Protein AF-A0A3M1JU46-F1 (afdb_monomer)

Mean predicted aligned error: 4.99 Å

Secondary structure (DSSP, 8-state):
-PEEEE-TTTTSHHHHHHHHHHTT-TTEEEE---GGG--

Solvent-accessible surface area (backbone atoms only — not comparable to full-atom values): 2577 Å² total; per-residue (Å²): 131,59,49,78,44,73,62,86,59,43,89,40,74,67,29,44,52,52,47,64,71,53,56,92,42,87,59,50,41,80,53,80,80,61,76,89,72,68,126

Nearest PDB structures (foldseek):
  1e6u-assembly1_A-2  TM=8.783E-01  e=1.737E-01  Escherichia coli
  1e7q-assembly1_A-2  TM=8.654E-01  e=5.545E-01  Escher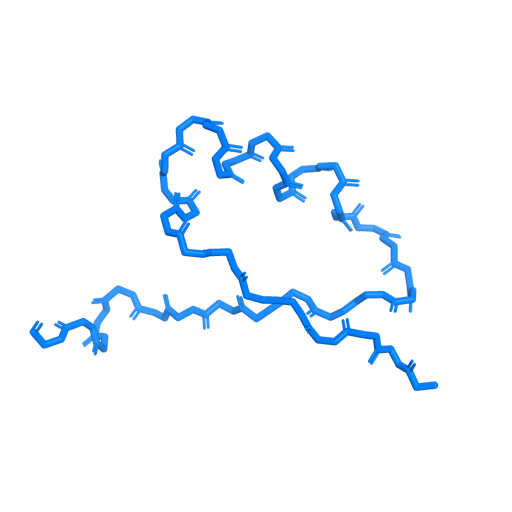ichia coli
  8k5u-assembly2_B  TM=6.089E-01  e=3.162E+00  Ramlibacter sp.

Structure (mmCIF, N/CA/C/O backbone):
data_AF-A0A3M1JU46-F1
#
_entry.id   AF-A0A3M1JU46-F1
#
loop_
_atom_site.group_PDB
_atom_site.id
_atom_site.type_symbol
_atom_site.label_atom_id
_atom_site.label_alt_id
_atom_site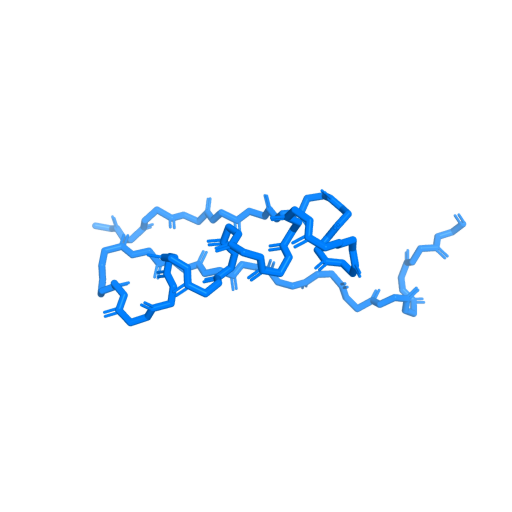.label_comp_id
_atom_site.label_asym_id
_atom_site.label_entity_id
_atom_site.label_seq_id
_atom_site.pdbx_PDB_ins_code
_atom_site.Cartn_x
_atom_site.Cartn_y
_atom_site.Cartn_z
_atom_site.occupancy
_atom_site.B_iso_or_equiv
_atom_site.auth_seq_id
_atom_site.auth_comp_id
_atom_site.auth_asym_id
_atom_site.auth_atom_id
_atom_site.pdbx_PDB_model_num
ATOM 1 N N . MET A 1 1 ? -15.722 5.572 6.600 1.00 81.94 1 MET A N 1
ATOM 2 C CA . MET A 1 1 ? -15.447 4.694 5.442 1.00 81.94 1 MET A CA 1
ATOM 3 C C . MET A 1 1 ? -13.943 4.663 5.258 1.00 81.94 1 MET A C 1
ATOM 5 O O . MET A 1 1 ? -13.378 5.752 5.224 1.00 81.94 1 MET A O 1
ATOM 9 N N . PRO A 1 2 ? -13.299 3.486 5.226 1.00 87.56 2 PRO A N 1
ATOM 10 C CA . PRO A 1 2 ? -11.864 3.406 4.982 1.00 87.56 2 PRO A CA 1
ATOM 11 C C . PRO A 1 2 ? -11.539 3.855 3.552 1.00 87.56 2 PRO A C 1
ATOM 13 O O . PRO A 1 2 ? -12.322 3.621 2.627 1.00 87.56 2 PRO A O 1
ATOM 16 N N . ALA A 1 3 ? -10.408 4.531 3.374 1.00 93.06 3 ALA A N 1
ATOM 17 C CA . ALA A 1 3 ? -9.937 4.952 2.063 1.00 93.06 3 ALA A CA 1
ATOM 18 C C . ALA A 1 3 ? -9.298 3.764 1.339 1.00 93.06 3 ALA A C 1
ATOM 20 O O . ALA A 1 3 ? -8.383 3.128 1.862 1.00 93.06 3 ALA A O 1
ATOM 21 N N . LYS A 1 4 ? -9.774 3.476 0.127 1.00 92.94 4 LYS A N 1
ATOM 22 C CA . LYS A 1 4 ? -9.233 2.402 -0.708 1.00 92.94 4 LYS A CA 1
ATOM 23 C C . LYS A 1 4 ? -8.037 2.917 -1.497 1.00 92.94 4 LYS A C 1
ATOM 25 O O . LYS A 1 4 ? -8.160 3.913 -2.205 1.00 92.94 4 LYS A O 1
ATOM 30 N N . ILE A 1 5 ? -6.894 2.251 -1.374 1.00 91.88 5 ILE A N 1
ATOM 31 C CA . ILE A 1 5 ? -5.634 2.661 -2.002 1.00 91.88 5 ILE A CA 1
ATOM 32 C C . ILE A 1 5 ? -5.080 1.502 -2.819 1.00 91.88 5 ILE A C 1
ATOM 34 O O . ILE A 1 5 ? -4.916 0.403 -2.302 1.00 91.88 5 ILE A O 1
ATOM 38 N N . PHE A 1 6 ? -4.743 1.770 -4.077 1.00 92.19 6 PHE A N 1
ATOM 39 C CA . PHE A 1 6 ? -3.982 0.864 -4.931 1.00 92.19 6 PHE A CA 1
ATOM 40 C C . PHE A 1 6 ? -2.568 1.424 -5.134 1.00 92.19 6 PHE A C 1
ATOM 42 O O . PHE A 1 6 ? -2.406 2.630 -5.327 1.00 92.19 6 PHE A O 1
ATOM 49 N N . ILE A 1 7 ? -1.551 0.561 -5.078 1.00 91.00 7 ILE A N 1
ATOM 50 C CA . ILE A 1 7 ? -0.151 0.934 -5.315 1.00 91.00 7 ILE A CA 1
ATOM 51 C C . ILE A 1 7 ? 0.273 0.346 -6.661 1.00 91.00 7 ILE A C 1
ATOM 53 O O . ILE A 1 7 ? 0.613 -0.834 -6.754 1.00 91.00 7 ILE A O 1
ATOM 57 N N . ASP A 1 8 ? 0.275 1.181 -7.699 1.00 89.75 8 ASP A N 1
ATOM 58 C CA . ASP A 1 8 ? 0.850 0.798 -8.986 1.00 89.75 8 ASP A CA 1
ATOM 59 C C . ASP A 1 8 ? 2.370 0.620 -8.837 1.00 89.75 8 ASP A C 1
ATOM 61 O O . ASP A 1 8 ? 3.062 1.486 -8.298 1.00 89.75 8 ASP A O 1
ATOM 65 N N . GLY A 1 9 ? 2.884 -0.542 -9.240 1.00 87.94 9 GLY A N 1
ATOM 66 C CA . GLY A 1 9 ? 4.280 -0.918 -9.010 1.00 87.94 9 GLY A CA 1
ATOM 67 C C . GLY A 1 9 ? 4.623 -1.326 -7.567 1.00 87.94 9 GLY A C 1
ATOM 68 O O . GLY A 1 9 ? 5.761 -1.120 -7.141 1.00 87.94 9 GLY A O 1
ATOM 69 N N . GLU A 1 10 ? 3.697 -1.936 -6.809 1.00 88.62 10 GLU A N 1
ATOM 70 C CA . GLU A 1 10 ? 3.955 -2.409 -5.428 1.00 88.62 10 GLU A CA 1
ATOM 71 C C . GLU A 1 10 ? 5.175 -3.343 -5.283 1.00 88.62 10 GLU A C 1
ATOM 73 O O . GLU A 1 10 ? 5.749 -3.437 -4.199 1.00 88.62 10 GLU A O 1
ATOM 78 N N . ALA A 1 11 ? 5.568 -4.028 -6.364 1.00 87.31 11 ALA A N 1
ATOM 79 C CA . ALA A 1 11 ? 6.726 -4.920 -6.410 1.00 87.31 11 ALA A C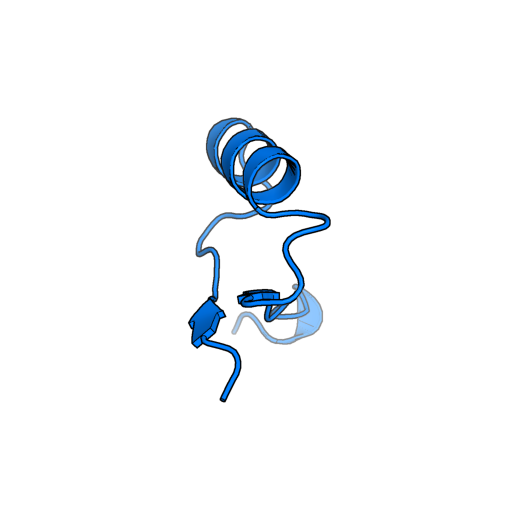A 1
ATOM 80 C C . ALA A 1 11 ? 8.071 -4.167 -6.422 1.00 87.31 11 ALA A C 1
ATOM 82 O O . ALA A 1 11 ? 9.108 -4.743 -6.093 1.00 87.31 11 ALA A O 1
ATOM 83 N N . GLY A 1 12 ? 8.072 -2.880 -6.786 1.00 92.00 12 GLY A N 1
ATOM 84 C CA . GLY A 1 12 ? 9.257 -2.030 -6.721 1.00 92.00 12 GLY A CA 1
ATOM 85 C C . GLY A 1 12 ? 9.649 -1.706 -5.279 1.00 92.00 12 GLY A C 1
ATOM 86 O O . GLY A 1 12 ? 8.814 -1.681 -4.376 1.00 92.00 12 GLY A O 1
ATOM 87 N N . THR A 1 13 ? 10.922 -1.386 -5.045 1.00 95.44 13 THR A N 1
ATOM 88 C CA . THR A 1 13 ? 11.434 -1.076 -3.696 1.00 95.44 13 THR A CA 1
ATOM 89 C C . THR A 1 13 ? 10.705 0.101 -3.045 1.00 95.44 13 THR A C 1
ATOM 91 O O . THR A 1 13 ? 10.385 0.046 -1.858 1.00 95.44 13 THR A O 1
ATOM 94 N N . THR A 1 14 ? 10.362 1.132 -3.821 1.00 94.50 14 THR A N 1
ATOM 95 C CA . THR A 1 14 ? 9.529 2.251 -3.358 1.00 94.50 14 THR A CA 1
ATOM 96 C C . THR A 1 14 ? 8.106 1.803 -3.023 1.00 94.50 14 THR A C 1
ATOM 98 O O . THR A 1 14 ? 7.574 2.190 -1.985 1.00 94.50 14 THR A O 1
ATOM 1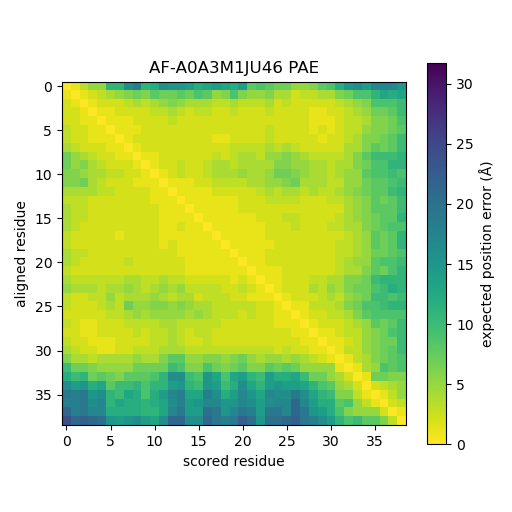01 N N . GLY A 1 15 ? 7.502 0.946 -3.852 1.00 93.19 15 GLY A N 1
ATOM 102 C CA . GLY A 1 15 ? 6.168 0.390 -3.613 1.00 93.19 15 GLY A CA 1
ATOM 103 C C . GLY A 1 15 ? 6.096 -0.408 -2.309 1.00 93.19 15 GLY A C 1
ATOM 104 O O . GLY A 1 15 ? 5.189 -0.198 -1.505 1.00 93.19 15 GLY A O 1
ATOM 105 N N . LEU A 1 16 ? 7.111 -1.232 -2.036 1.00 93.44 16 LEU A N 1
ATOM 106 C CA . LEU A 1 16 ? 7.240 -1.991 -0.789 1.00 93.44 16 LEU A CA 1
ATOM 107 C C . LEU A 1 16 ? 7.350 -1.081 0.445 1.00 93.44 16 LEU A C 1
ATOM 109 O O . LEU A 1 16 ? 6.721 -1.354 1.469 1.00 93.44 16 LEU A O 1
ATOM 113 N N . GLN A 1 17 ? 8.112 0.013 0.350 1.00 95.56 17 GLN A N 1
ATOM 114 C CA . GLN A 1 17 ? 8.236 0.997 1.432 1.00 95.56 17 GLN A CA 1
ATOM 115 C C . GLN A 1 17 ? 6.917 1.732 1.691 1.00 95.56 17 GLN A C 1
ATOM 117 O O . GLN A 1 17 ? 6.525 1.908 2.846 1.00 95.56 17 GLN A O 1
ATOM 122 N N . ILE A 1 18 ? 6.215 2.137 0.628 1.00 93.81 18 ILE A N 1
ATOM 123 C CA . ILE A 1 18 ? 4.895 2.768 0.736 1.00 93.81 18 ILE A CA 1
ATOM 124 C C . ILE A 1 18 ? 3.917 1.794 1.394 1.00 93.81 18 ILE A C 1
ATOM 126 O O . ILE A 1 18 ? 3.271 2.161 2.372 1.00 93.81 18 ILE A O 1
ATOM 130 N N . ARG A 1 19 ? 3.866 0.539 0.932 1.00 92.44 19 ARG A N 1
ATOM 131 C CA . ARG A 1 19 ? 3.013 -0.504 1.513 1.00 92.44 19 ARG A CA 1
ATOM 132 C C . ARG A 1 19 ? 3.277 -0.673 3.005 1.00 92.44 19 ARG A C 1
ATOM 134 O O . ARG A 1 19 ? 2.346 -0.551 3.790 1.00 92.44 19 ARG A O 1
ATOM 141 N N . SER A 1 20 ? 4.537 -0.861 3.396 1.00 93.56 20 SER A N 1
ATOM 142 C CA . SER A 1 20 ? 4.925 -1.038 4.802 1.00 93.56 20 SER A CA 1
ATOM 143 C C . SER A 1 20 ? 4.539 0.157 5.686 1.00 93.56 20 SER A C 1
ATOM 145 O O . SER A 1 20 ? 4.175 -0.025 6.843 1.00 93.56 20 SER A O 1
ATOM 147 N N . ARG A 1 21 ? 4.559 1.386 5.152 1.00 93.44 21 ARG A N 1
ATOM 148 C CA . ARG A 1 21 ? 4.141 2.596 5.885 1.00 93.44 21 ARG A CA 1
ATOM 149 C C . ARG A 1 21 ? 2.621 2.719 6.049 1.00 93.44 21 ARG A C 1
ATOM 151 O O . ARG A 1 21 ? 2.154 3.384 6.980 1.00 93.44 21 ARG A O 1
ATOM 158 N N . LEU A 1 22 ? 1.863 2.175 5.102 1.00 93.06 22 LEU A N 1
ATOM 159 C CA . LEU A 1 22 ? 0.400 2.220 5.101 1.00 93.06 22 LEU A CA 1
ATOM 160 C C . LEU A 1 22 ? -0.221 1.010 5.815 1.00 93.06 22 LEU A C 1
ATOM 162 O O . LEU A 1 22 ? -1.364 1.090 6.262 1.00 93.06 22 LEU A O 1
ATOM 166 N N . GLU A 1 23 ? 0.533 -0.078 5.954 1.00 89.94 23 GLU A N 1
ATOM 167 C CA . GLU A 1 23 ? 0.142 -1.287 6.671 1.00 89.94 23 GLU A CA 1
ATOM 168 C C . GLU A 1 23 ? -0.193 -0.988 8.146 1.00 89.94 23 GLU A C 1
ATOM 170 O O . GLU A 1 23 ? 0.462 -0.185 8.810 1.00 89.94 23 GLU A O 1
ATOM 175 N N . GLY A 1 24 ? -1.261 -1.606 8.660 1.00 87.94 24 GLY A N 1
ATOM 176 C CA . GLY A 1 24 ? -1.720 -1.434 10.046 1.00 87.94 24 GLY A CA 1
ATOM 177 C C . GLY A 1 24 ? -2.599 -0.204 10.315 1.00 87.94 24 GLY A C 1
ATOM 178 O O . GLY A 1 24 ? -3.102 -0.048 11.428 1.00 87.94 24 GLY A O 1
ATOM 179 N N . ARG A 1 25 ? -2.845 0.655 9.318 1.00 94.19 25 ARG A N 1
ATOM 180 C CA . ARG A 1 25 ? -3.786 1.779 9.447 1.00 94.19 25 ARG A CA 1
ATOM 181 C C . ARG A 1 25 ? -5.224 1.314 9.231 1.00 94.19 25 ARG A C 1
ATOM 183 O O . ARG A 1 25 ? -5.616 0.988 8.119 1.00 94.19 25 ARG A O 1
ATOM 190 N N . CYS A 1 26 ? -6.036 1.358 10.283 1.00 90.94 26 CYS A N 1
ATOM 191 C CA . CYS A 1 26 ? -7.455 0.975 10.258 1.00 90.94 26 CYS A CA 1
ATOM 192 C C . CYS A 1 26 ? -8.358 1.907 9.425 1.00 90.94 26 CYS A C 1
ATOM 194 O O . CYS A 1 26 ? -9.497 1.560 9.122 1.00 90.94 26 CYS A O 1
ATOM 196 N N . GLU A 1 27 ? -7.854 3.077 9.035 1.00 94.56 27 GLU A N 1
ATOM 197 C CA . GLU A 1 27 ? -8.524 4.010 8.125 1.00 94.56 27 GLU A CA 1
AT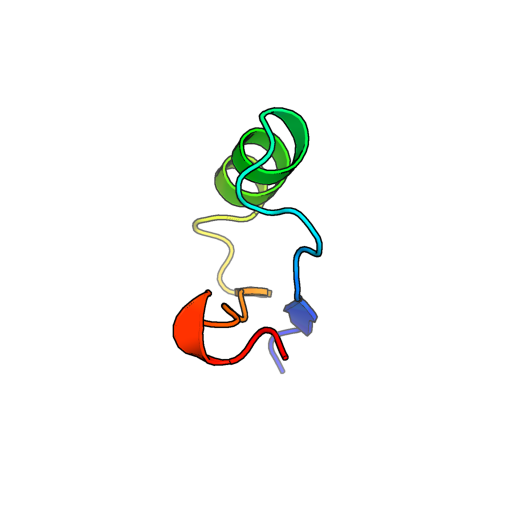OM 198 C C . GLU A 1 27 ? -8.278 3.696 6.636 1.00 94.56 27 GLU A C 1
ATOM 200 O O . GLU A 1 27 ? -8.902 4.328 5.783 1.00 94.56 27 GLU A O 1
ATOM 205 N N . LEU A 1 28 ? -7.392 2.741 6.310 1.00 94.50 28 LEU A N 1
ATOM 206 C CA . LEU A 1 28 ? -6.981 2.418 4.942 1.00 94.50 28 LEU A CA 1
ATOM 207 C C . LEU A 1 28 ? -7.305 0.966 4.568 1.00 94.50 28 LEU A C 1
ATOM 209 O O . LEU A 1 28 ? -7.138 0.046 5.362 1.00 94.50 28 LEU A O 1
ATOM 213 N N . GLU A 1 29 ? -7.705 0.765 3.317 1.00 93.06 29 GLU A N 1
ATOM 214 C CA . GLU A 1 29 ? -7.885 -0.542 2.684 1.00 93.06 29 GLU A CA 1
ATOM 215 C C . GLU A 1 29 ? -6.921 -0.625 1.491 1.00 93.06 29 GLU A C 1
ATOM 217 O O . GLU A 1 29 ? -7.108 0.061 0.484 1.00 93.06 29 GLU A O 1
ATOM 222 N N . LEU A 1 30 ? -5.854 -1.420 1.619 1.00 91.25 30 LEU A N 1
ATOM 223 C CA . LEU A 1 30 ? -4.876 -1.622 0.547 1.00 91.25 30 LEU A CA 1
ATOM 224 C C . LEU A 1 30 ? -5.409 -2.658 -0.446 1.00 91.25 30 LEU A C 1
ATOM 226 O O . LEU A 1 30 ? -5.581 -3.828 -0.108 1.00 91.25 30 LEU A O 1
ATOM 230 N N . LEU A 1 31 ? -5.665 -2.216 -1.673 1.00 90.19 31 LEU A N 1
ATOM 231 C CA . LEU A 1 31 ? -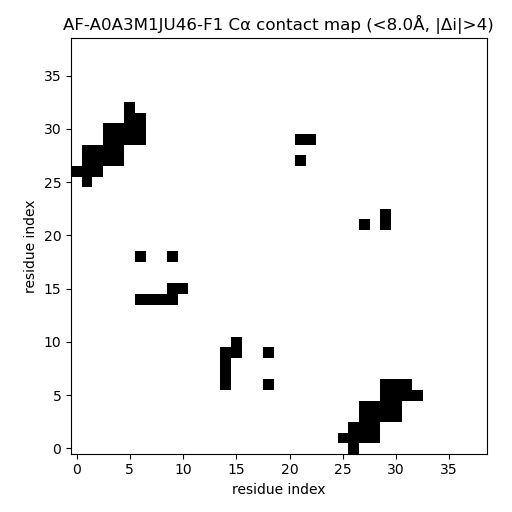6.071 -3.060 -2.786 1.00 90.19 31 LEU A CA 1
ATOM 232 C C . LEU A 1 31 ? -4.830 -3.648 -3.455 1.00 90.19 31 LEU A C 1
ATOM 234 O O . LEU A 1 31 ? -3.881 -2.924 -3.762 1.00 90.19 31 LEU A O 1
ATOM 238 N N . ARG A 1 32 ? -4.870 -4.956 -3.713 1.00 82.31 32 ARG A N 1
ATOM 239 C CA . ARG A 1 32 ? -3.847 -5.682 -4.462 1.00 82.31 32 ARG A CA 1
ATOM 240 C C . ARG A 1 32 ? -4.409 -6.062 -5.823 1.00 82.31 32 ARG A C 1
ATOM 242 O O . ARG A 1 32 ? -5.511 -6.601 -5.884 1.00 82.31 32 ARG A O 1
ATOM 249 N N . LEU A 1 33 ? -3.668 -5.785 -6.890 1.00 74.06 33 LEU A N 1
ATOM 250 C CA . LEU A 1 33 ? -3.937 -6.405 -8.185 1.00 74.06 33 LEU A CA 1
ATOM 251 C C . LEU A 1 33 ? -3.012 -7.606 -8.285 1.00 74.06 33 LEU A C 1
ATOM 253 O O . LEU A 1 33 ? -1.789 -7.453 -8.254 1.00 74.06 33 LEU A O 1
ATOM 257 N N . 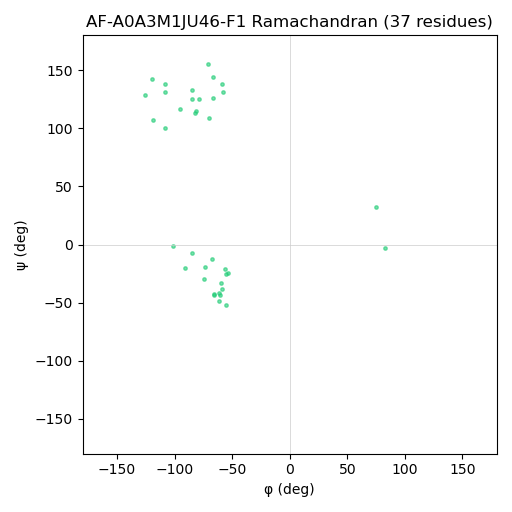GLU A 1 34 ? -3.602 -8.794 -8.355 1.00 66.19 34 GLU A N 1
ATOM 258 C CA . GLU A 1 34 ? -2.848 -10.007 -8.627 1.00 66.19 34 GLU A CA 1
ATOM 259 C C . GLU A 1 34 ? -2.127 -9.836 -9.966 1.00 66.19 34 GLU A C 1
ATOM 261 O O . GLU A 1 34 ? -2.708 -9.416 -10.967 1.00 66.19 34 GLU A O 1
ATOM 266 N N . GLU A 1 35 ? -0.833 -10.150 -9.982 1.00 63.19 35 GLU A N 1
ATOM 267 C CA . GLU A 1 35 ? 0.029 -10.036 -11.165 1.00 63.19 35 GLU A CA 1
ATOM 268 C C . GLU A 1 35 ? -0.539 -10.829 -12.359 1.00 63.19 35 GLU A C 1
ATOM 270 O O . GLU A 1 35 ? -0.355 -10.450 -13.512 1.00 63.19 35 GLU A O 1
ATOM 275 N N . SER A 1 36 ? -1.331 -11.859 -12.051 1.00 62.03 36 SER A N 1
ATOM 276 C CA . SER A 1 36 ? -2.154 -12.692 -12.932 1.00 62.03 36 SER A CA 1
ATOM 277 C C . SER A 1 36 ? -3.174 -11.932 -13.797 1.00 62.03 36 SER A C 1
ATOM 279 O O . SER A 1 36 ? -3.634 -12.478 -14.797 1.00 62.03 36 SER A O 1
ATOM 281 N N . GLU A 1 37 ? -3.561 -10.710 -13.418 1.00 58.53 37 GLU A N 1
ATOM 282 C CA . GLU A 1 37 ? -4.535 -9.879 -14.145 1.00 58.53 37 GLU A CA 1
ATOM 283 C C . GLU A 1 37 ? -3.881 -8.776 -14.995 1.00 58.53 37 GLU A C 1
ATOM 285 O O . GLU A 1 37 ? -4.580 -8.047 -15.707 1.00 58.53 37 GLU A O 1
ATOM 290 N N . ARG A 1 38 ? -2.544 -8.651 -14.972 1.00 59.31 38 ARG A N 1
ATOM 291 C CA . ARG A 1 38 ? -1.833 -7.781 -15.917 1.00 59.31 38 ARG A CA 1
ATOM 292 C C . ARG A 1 38 ? -1.898 -8.403 -17.320 1.00 59.31 38 ARG A C 1
ATOM 294 O O . ARG A 1 38 ? -1.285 -9.437 -17.568 1.00 59.31 38 ARG A O 1
ATOM 30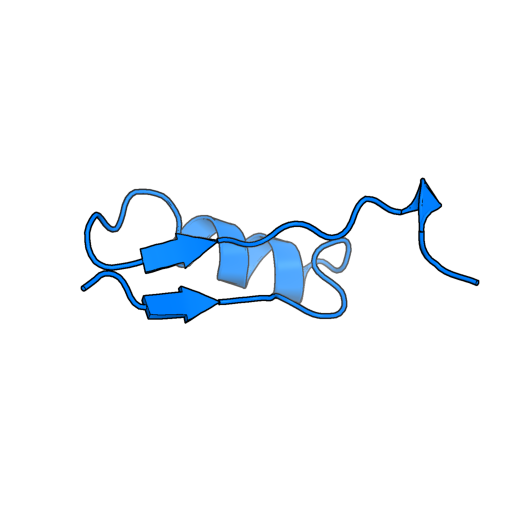1 N N . LYS A 1 39 ? -2.679 -7.776 -18.208 1.00 60.47 39 LYS A N 1
ATOM 302 C CA . LYS A 1 39 ? -2.717 -8.056 -19.655 1.00 60.47 39 LYS A CA 1
ATOM 303 C C . LYS A 1 39 ? -1.455 -7.590 -20.368 1.00 60.47 39 LYS A C 1
ATOM 305 O O . LYS A 1 39 ? -0.934 -6.523 -19.978 1.00 60.47 39 LYS A O 1
#

Foldseek 3Di:
DAAEDEQDPCVDPVNVVVCVVCPPDPSHDYDDDDPVPDD

Sequence (39 aa):
MPAKIFIDGEAGTTGLQIRSRLEGRCELELLRLEESERK

pLDDT: mean 86.34,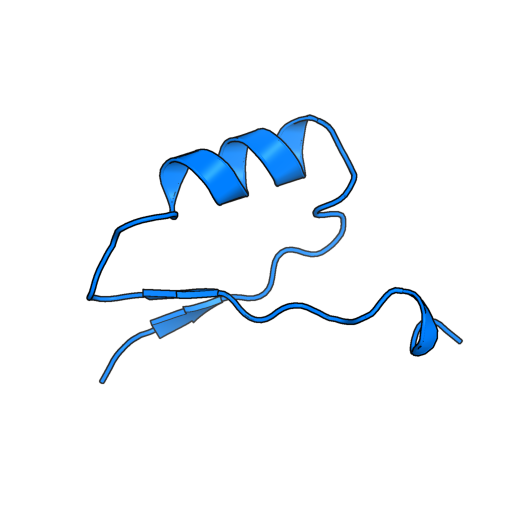 std 11.33, range [58.53, 95.56]

Radius of gyration: 10.71 Å; Cα contacts (8 Å, |Δi|>4): 34; chains: 1; bounding box: 27×18×30 Å